Protein AF-A0AAU3UIY7-F1 (afdb_monomer)

Foldseek 3Di:
DDDDDDDDDPDDPPDPPPLPFLPLFFFQAFLLVLLVLVQCCCCPVQVQPAFADDDPVSVVRGNGGRGFKDKHFTAHPQGGQKIKIKGQPVDRDDDDDPPPQWDFDDDDPWTWTDGPQQWIWTADRRMIMIMHGNQVRGQHPVGGGDADPVNSVVSHVSRVVVNVNRSD

Radius of gyration: 20.62 Å; Cα contacts (8 Å, |Δi|>4): 292; chains: 1; bounding box: 60×77×33 Å

Mean predicted aligned error: 9.43 Å

pLDDT: mean 82.05, std 18.16, range [32.94, 97.88]

Secondary structure (DSSP, 8-state):
----PPP-----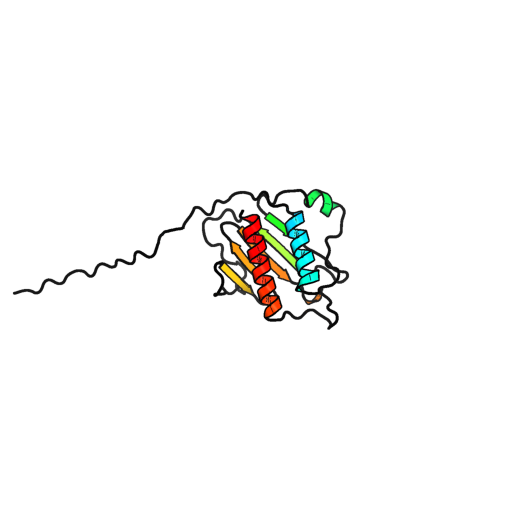------------PPP-SBHHHHHHHHHHHHHHTS--S--B--SHHHHHHHTSB-SSEEEE--EETTEE-EEEEEE----SS----SSTT-EEE-SSSSEEEEETTTEEEEEETTEEEEEEE-GGG-EETTEE----HHHHHHHHHHHHHHHHHHH-

Structure (mmCIF, N/CA/C/O backbone):
data_AF-A0AAU3UIY7-F1
#
_entry.id   AF-A0AAU3UIY7-F1
#
loop_
_atom_site.group_PDB
_atom_site.id
_atom_site.type_symbol
_atom_site.label_atom_id
_atom_site.label_alt_id
_atom_site.label_comp_id
_atom_site.label_asym_id
_atom_site.label_entity_id
_atom_site.label_seq_id
_atom_site.pdbx_PDB_ins_code
_atom_site.Cartn_x
_atom_site.Cartn_y
_atom_site.Cartn_z
_atom_site.occupancy
_atom_site.B_iso_or_equiv
_atom_site.auth_seq_id
_atom_site.auth_comp_id
_atom_site.auth_asym_id
_atom_site.auth_atom_id
_atom_site.pdbx_PDB_model_num
ATOM 1 N N . MET A 1 1 ? 41.829 -57.992 3.307 1.00 45.97 1 MET A N 1
ATOM 2 C CA . MET A 1 1 ? 40.779 -57.390 2.459 1.00 45.97 1 MET A CA 1
ATOM 3 C C . MET A 1 1 ? 40.395 -56.049 3.072 1.00 45.97 1 MET A C 1
ATOM 5 O O . MET A 1 1 ? 39.767 -56.067 4.122 1.00 45.97 1 MET A O 1
ATOM 9 N N . PRO A 1 2 ? 40.845 -54.906 2.529 1.00 44.78 2 PRO A N 1
ATOM 10 C CA . PRO A 1 2 ? 40.437 -53.599 3.031 1.00 44.78 2 PRO A CA 1
ATOM 11 C C . PRO A 1 2 ? 39.115 -53.164 2.379 1.00 44.78 2 PRO A C 1
ATOM 13 O O . PRO A 1 2 ? 38.983 -53.173 1.156 1.00 44.78 2 PRO A O 1
ATOM 16 N N . LEU A 1 3 ? 38.135 -52.813 3.215 1.00 40.97 3 LEU A N 1
ATOM 17 C CA . LEU A 1 3 ? 36.875 -52.185 2.819 1.00 40.97 3 LEU A CA 1
ATOM 18 C C . LEU A 1 3 ? 37.156 -50.755 2.333 1.00 40.97 3 LEU A C 1
ATOM 20 O O . LEU A 1 3 ? 37.599 -49.903 3.100 1.00 40.97 3 LEU A O 1
ATOM 24 N N . LEU A 1 4 ? 36.901 -50.519 1.046 1.00 44.78 4 LEU A N 1
ATOM 25 C CA . LEU A 1 4 ? 36.870 -49.201 0.414 1.00 44.78 4 LEU A CA 1
ATOM 26 C C . LEU A 1 4 ? 35.721 -48.374 1.010 1.00 44.78 4 LEU A C 1
ATOM 28 O O . LEU A 1 4 ? 34.552 -48.706 0.826 1.00 44.78 4 LEU A O 1
ATOM 32 N N . MET A 1 5 ? 36.056 -47.284 1.703 1.00 42.03 5 MET A N 1
ATOM 33 C CA . MET A 1 5 ? 35.103 -46.224 2.027 1.00 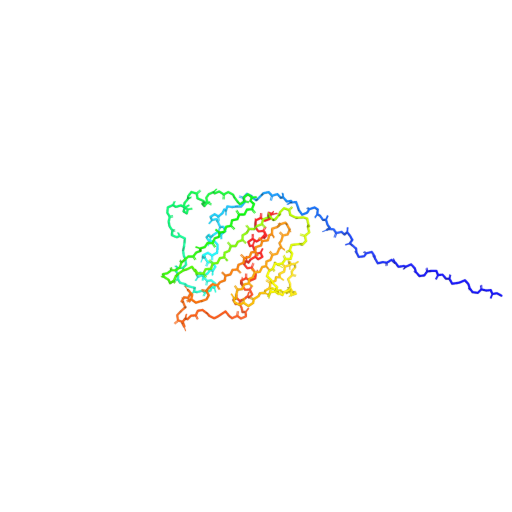42.03 5 MET A CA 1
ATOM 34 C C . MET A 1 5 ? 34.817 -45.421 0.754 1.00 42.03 5 MET A C 1
ATOM 36 O O . MET A 1 5 ? 35.718 -44.802 0.190 1.00 42.03 5 MET A O 1
ATOM 40 N N . MET A 1 6 ? 33.569 -45.446 0.288 1.00 43.62 6 MET A N 1
ATOM 41 C CA . MET A 1 6 ? 33.103 -44.567 -0.782 1.00 43.62 6 MET A CA 1
ATOM 42 C C . MET A 1 6 ? 32.796 -43.176 -0.205 1.00 43.62 6 MET A C 1
ATOM 44 O O . MET A 1 6 ? 32.131 -43.095 0.830 1.00 43.62 6 MET A O 1
ATOM 48 N N . PRO A 1 7 ? 33.230 -42.079 -0.849 1.00 46.28 7 PRO A N 1
ATOM 49 C CA . PRO A 1 7 ? 32.778 -40.747 -0.480 1.00 46.28 7 PRO A CA 1
ATOM 50 C C . PRO A 1 7 ? 31.289 -40.609 -0.813 1.00 46.28 7 PRO A C 1
ATOM 52 O O . PRO A 1 7 ? 30.874 -40.744 -1.965 1.00 46.28 7 PRO A O 1
ATOM 55 N N . VAL A 1 8 ? 30.484 -40.340 0.214 1.00 44.41 8 VAL A N 1
ATOM 56 C CA . VAL A 1 8 ? 29.089 -39.931 0.054 1.00 44.41 8 VAL A CA 1
ATOM 57 C C . VAL A 1 8 ? 29.101 -38.561 -0.614 1.00 44.41 8 VAL A C 1
ATOM 59 O O . VAL A 1 8 ? 29.543 -37.566 -0.044 1.00 44.41 8 VAL A O 1
ATOM 62 N N . SER A 1 9 ? 28.672 -38.548 -1.870 1.00 35.50 9 SER A N 1
ATOM 63 C CA . SER A 1 9 ? 28.466 -37.350 -2.669 1.00 35.50 9 SER A CA 1
ATOM 64 C C . SER A 1 9 ? 27.427 -36.456 -1.983 1.00 35.50 9 SER A C 1
ATOM 66 O O . SER A 1 9 ? 26.263 -36.835 -1.858 1.00 35.50 9 SER A O 1
ATOM 68 N N . CYS A 1 10 ? 27.840 -35.267 -1.539 1.00 43.03 10 CYS A N 1
ATOM 69 C CA . CYS A 1 10 ? 26.937 -34.173 -1.186 1.00 43.03 10 CYS A CA 1
ATOM 70 C C . CYS A 1 10 ? 26.305 -33.616 -2.469 1.00 43.03 10 CYS A C 1
ATOM 72 O O . CYS A 1 10 ? 26.690 -32.561 -2.963 1.00 43.03 10 CYS A O 1
ATOM 74 N N . GLY A 1 11 ? 25.360 -34.356 -3.041 1.00 32.94 11 GLY A N 1
ATOM 75 C CA . GLY A 1 11 ? 24.497 -33.880 -4.109 1.00 32.94 11 GLY A CA 1
ATOM 76 C C . GLY A 1 11 ? 23.185 -33.402 -3.513 1.00 32.94 11 GLY A C 1
ATOM 77 O O . GLY A 1 11 ? 22.278 -34.206 -3.333 1.00 32.94 11 GLY A O 1
ATOM 78 N N . ASN A 1 12 ? 23.069 -32.105 -3.227 1.00 38.12 12 ASN A N 1
ATOM 79 C CA . ASN A 1 12 ? 21.759 -31.481 -3.079 1.00 38.12 12 ASN A CA 1
ATOM 80 C C . ASN A 1 12 ? 21.539 -30.562 -4.290 1.00 38.12 12 ASN A C 1
ATOM 82 O O . ASN A 1 12 ? 22.000 -29.423 -4.276 1.00 38.12 12 ASN A O 1
ATOM 86 N N . PRO A 1 13 ? 20.874 -31.030 -5.364 1.00 43.41 13 PRO A N 1
ATOM 87 C CA . PRO A 1 13 ? 20.546 -30.218 -6.528 1.00 43.41 13 PRO A CA 1
ATOM 88 C C . PRO A 1 13 ? 19.262 -29.424 -6.252 1.00 43.41 13 PRO A C 1
ATOM 90 O O . PRO A 1 13 ? 18.332 -29.415 -7.062 1.00 43.41 13 PRO A O 1
ATOM 93 N N . PHE A 1 14 ? 19.178 -28.763 -5.093 1.00 43.50 14 PHE A N 1
ATOM 94 C CA . PHE A 1 14 ? 18.137 -27.769 -4.860 1.00 43.50 14 PHE A CA 1
ATOM 95 C C . PHE A 1 14 ? 18.517 -26.505 -5.618 1.00 43.50 14 PHE A C 1
ATOM 97 O O . PHE A 1 14 ? 19.054 -25.558 -5.066 1.00 43.50 14 PHE A O 1
ATOM 104 N N . ARG A 1 15 ? 18.239 -26.564 -6.923 1.00 41.72 15 ARG A N 1
ATOM 105 C CA . ARG A 1 15 ? 17.743 -25.455 -7.730 1.00 41.72 15 ARG A CA 1
ATOM 106 C C . ARG A 1 15 ? 18.375 -24.097 -7.400 1.00 41.72 15 ARG A C 1
ATOM 108 O O . ARG A 1 15 ? 17.704 -23.211 -6.885 1.00 41.72 15 ARG A O 1
ATOM 115 N N . ASP A 1 16 ? 19.563 -23.878 -7.954 1.00 35.44 16 ASP A N 1
ATOM 116 C CA . ASP A 1 16 ? 19.945 -22.594 -8.569 1.00 35.44 16 ASP A CA 1
ATOM 117 C C . ASP A 1 16 ? 19.095 -22.322 -9.833 1.00 35.44 16 ASP A C 1
ATOM 119 O O . ASP A 1 16 ? 19.581 -21.957 -10.901 1.00 35.44 16 ASP A O 1
ATOM 123 N N . SER A 1 17 ? 17.788 -22.567 -9.752 1.00 39.44 17 SER A N 1
ATOM 124 C CA . SER A 1 17 ? 16.844 -22.298 -10.824 1.00 39.44 17 SER A CA 1
ATOM 125 C C . SER A 1 17 ? 15.946 -21.182 -10.332 1.00 39.44 17 SER A C 1
ATOM 127 O O . SER A 1 17 ? 15.148 -21.395 -9.423 1.00 39.44 17 SER A O 1
ATOM 129 N N . LEU A 1 18 ? 16.104 -20.019 -10.969 1.00 38.81 18 LEU A N 1
ATOM 130 C CA . LEU A 1 18 ? 15.370 -18.767 -10.769 1.00 38.81 18 LEU A CA 1
ATOM 131 C C . LEU A 1 18 ? 16.017 -17.748 -9.813 1.00 38.81 18 LEU A C 1
ATOM 133 O O . LEU A 1 18 ? 15.327 -16.946 -9.195 1.00 38.81 18 LEU A O 1
ATOM 137 N N . ALA A 1 19 ? 17.346 -17.614 -9.851 1.00 39.25 19 ALA A N 1
ATOM 138 C CA . ALA A 1 19 ? 17.898 -16.261 -9.979 1.00 39.25 19 ALA A CA 1
ATOM 139 C C . ALA A 1 19 ? 17.687 -15.795 -11.431 1.00 39.25 19 ALA A C 1
ATOM 141 O O . ALA A 1 19 ? 18.633 -15.510 -12.161 1.00 39.25 19 ALA A O 1
ATOM 142 N N . THR A 1 20 ? 16.431 -15.805 -11.892 1.00 42.00 20 THR A N 1
ATOM 143 C CA . THR A 1 20 ? 16.027 -15.000 -13.037 1.00 42.00 20 THR A CA 1
ATOM 144 C C . THR A 1 20 ? 16.512 -13.613 -12.676 1.00 42.00 20 THR A C 1
ATOM 146 O O . THR A 1 20 ? 16.203 -13.154 -11.573 1.00 42.00 20 THR A O 1
ATOM 149 N N . ASP A 1 21 ? 17.340 -13.000 -13.524 1.00 45.75 21 ASP A N 1
ATOM 150 C CA . ASP A 1 21 ? 17.639 -11.577 -13.412 1.00 45.75 21 ASP A CA 1
ATOM 151 C C . ASP A 1 21 ? 16.295 -10.907 -13.114 1.00 45.75 21 ASP A C 1
ATOM 153 O O . ASP A 1 21 ? 15.374 -10.991 -13.930 1.00 45.75 21 ASP A O 1
ATOM 157 N N . LEU A 1 22 ? 16.119 -10.417 -11.879 1.00 56.06 22 LEU A N 1
ATOM 158 C CA . LEU A 1 22 ? 14.901 -9.730 -11.475 1.00 56.06 22 LEU A CA 1
ATOM 159 C C . LEU A 1 22 ? 14.968 -8.451 -12.276 1.00 56.06 22 LEU A C 1
ATOM 161 O O . LEU A 1 22 ? 15.659 -7.520 -11.878 1.00 56.06 22 LEU A O 1
ATOM 165 N N . ASP A 1 23 ? 14.406 -8.509 -13.477 1.00 63.44 23 ASP A N 1
ATOM 166 C CA . ASP A 1 23 ? 14.630 -7.548 -14.535 1.00 63.44 23 ASP A CA 1
ATOM 167 C C . ASP A 1 23 ? 14.229 -6.188 -13.973 1.00 63.44 23 ASP A C 1
ATOM 169 O O . ASP A 1 23 ? 13.047 -5.926 -13.736 1.00 63.44 23 ASP A O 1
ATOM 173 N N . THR A 1 24 ? 15.229 -5.370 -13.629 1.00 71.44 24 THR A N 1
ATOM 174 C CA . THR A 1 24 ? 15.047 -4.072 -12.975 1.00 71.44 24 THR A CA 1
ATOM 175 C C . THR A 1 24 ? 14.572 -3.100 -14.039 1.00 71.44 24 THR A C 1
ATOM 177 O O . THR A 1 24 ? 15.330 -2.260 -14.531 1.00 71.44 24 THR A O 1
ATOM 180 N N . LYS A 1 25 ? 13.337 -3.299 -14.483 1.00 81.81 25 LYS A N 1
ATOM 181 C CA . LYS A 1 25 ? 12.715 -2.561 -15.567 1.00 81.81 25 LYS A CA 1
ATOM 182 C C . LYS A 1 25 ? 11.756 -1.530 -14.996 1.00 81.81 25 LYS A C 1
ATOM 184 O O . LYS A 1 25 ? 11.082 -1.809 -14.000 1.00 81.81 25 LYS A O 1
ATOM 189 N N . PRO A 1 26 ? 11.671 -0.354 -15.634 1.00 83.81 26 PRO A N 1
ATOM 190 C CA . PRO A 1 26 ? 10.650 0.602 -15.276 1.00 83.81 26 PRO A CA 1
ATOM 191 C C . PRO A 1 26 ? 9.266 0.036 -15.579 1.00 83.81 26 PRO A C 1
ATOM 193 O O . PRO A 1 26 ? 9.082 -0.659 -16.581 1.00 83.81 26 PRO A O 1
ATOM 196 N N . SER A 1 27 ? 8.289 0.351 -14.733 1.00 88.06 27 SER A N 1
ATOM 197 C CA . SER A 1 27 ? 6.913 -0.068 -14.963 1.00 88.06 27 SER A CA 1
ATOM 198 C C . SER A 1 27 ? 6.201 0.949 -15.844 1.00 88.06 27 SER A C 1
ATOM 200 O O . SER A 1 27 ? 6.414 2.154 -15.731 1.00 88.06 27 SER A O 1
ATOM 202 N N . GLN A 1 28 ? 5.333 0.461 -16.728 1.00 88.06 28 GLN A N 1
ATOM 203 C CA . GLN A 1 28 ? 4.377 1.304 -17.453 1.00 88.06 28 GLN A CA 1
ATOM 204 C C . GLN A 1 28 ? 3.049 1.437 -16.696 1.00 88.06 28 GLN A C 1
ATOM 206 O O . GLN A 1 28 ? 2.130 2.106 -17.167 1.00 88.06 28 GLN A O 1
ATOM 211 N N . TYR A 1 29 ? 2.932 0.800 -15.526 1.00 90.50 29 TYR A N 1
ATOM 212 C CA . TYR A 1 29 ? 1.731 0.865 -14.713 1.00 90.50 29 TYR A CA 1
ATOM 213 C C . TYR A 1 29 ? 1.507 2.290 -14.204 1.00 90.50 29 TYR A C 1
ATOM 215 O O . TYR A 1 29 ? 2.440 2.959 -13.760 1.00 90.50 29 TYR A O 1
ATOM 223 N N . GLN A 1 30 ? 0.274 2.780 -14.308 1.00 91.00 30 GLN A N 1
ATOM 224 C CA . GLN A 1 30 ? -0.038 4.184 -14.042 1.00 91.00 30 GLN A CA 1
ATOM 225 C C . GLN A 1 30 ? -0.052 4.488 -12.543 1.00 91.00 30 GLN A C 1
ATOM 227 O O . GLN A 1 30 ? -0.731 3.812 -11.764 1.00 91.00 30 GLN A O 1
ATOM 232 N N . GLN A 1 31 ? 0.622 5.570 -12.153 1.00 89.88 31 GLN A N 1
ATOM 233 C CA . GLN A 1 31 ? 0.689 6.046 -10.768 1.00 89.88 31 GLN A CA 1
ATOM 234 C C . GLN A 1 31 ? -0.710 6.300 -10.198 1.00 89.88 31 GLN A C 1
ATOM 236 O O . GLN A 1 31 ? -1.043 5.831 -9.111 1.00 89.88 31 GLN A O 1
ATOM 241 N N . GLY A 1 32 ? -1.570 6.971 -10.967 1.00 88.25 32 GLY A N 1
ATOM 242 C CA . GLY A 1 32 ? -2.938 7.274 -10.558 1.00 88.25 32 GLY A CA 1
ATOM 243 C C . GLY A 1 32 ? -3.843 6.056 -10.438 1.00 88.25 32 GLY A C 1
ATOM 244 O O . GLY A 1 32 ? -4.859 6.116 -9.748 1.00 88.25 32 GLY A O 1
ATOM 245 N N . LYS A 1 33 ? -3.505 4.948 -11.107 1.00 89.94 33 LYS A N 1
ATOM 246 C CA . LYS A 1 33 ? -4.242 3.691 -10.960 1.00 89.94 33 LYS A CA 1
ATOM 247 C C . LYS A 1 33 ? -3.923 3.045 -9.612 1.00 89.94 33 LYS A C 1
ATOM 249 O O . LYS A 1 33 ? -4.861 2.774 -8.872 1.00 89.94 33 LYS A O 1
ATOM 254 N N . VAL A 1 34 ? -2.640 2.930 -9.250 1.00 91.94 34 VAL A N 1
ATOM 255 C CA . VAL A 1 34 ? -2.212 2.421 -7.928 1.00 91.94 34 VAL A CA 1
ATOM 256 C C . VAL A 1 34 ? -2.775 3.264 -6.796 1.00 91.94 34 VAL A C 1
ATOM 258 O O . VAL A 1 34 ? -3.315 2.727 -5.833 1.00 91.94 34 VAL A O 1
ATOM 261 N N . CYS A 1 35 ? -2.670 4.589 -6.907 1.00 92.00 35 CYS A N 1
ATOM 262 C CA . CYS A 1 35 ? -3.191 5.468 -5.873 1.00 92.00 35 CYS A CA 1
ATOM 263 C C . CYS A 1 35 ? -4.711 5.285 -5.729 1.00 92.00 35 CYS A C 1
ATOM 265 O O . CYS A 1 35 ? -5.179 5.003 -4.632 1.00 92.00 35 CYS A O 1
ATOM 267 N N . ARG A 1 36 ? -5.491 5.308 -6.819 1.00 90.94 36 ARG A N 1
ATOM 268 C CA . ARG A 1 36 ? -6.942 5.043 -6.730 1.00 90.94 36 ARG A CA 1
ATOM 269 C C . ARG A 1 36 ? -7.265 3.685 -6.123 1.00 90.94 36 ARG A C 1
ATOM 271 O O . ARG A 1 36 ? -8.057 3.645 -5.195 1.00 90.94 36 ARG A O 1
ATOM 278 N N . GLN A 1 37 ? -6.589 2.620 -6.556 1.00 93.56 37 GLN A N 1
ATOM 279 C CA . GLN A 1 37 ? -6.751 1.289 -5.966 1.00 93.56 37 GLN A CA 1
ATOM 280 C C . GLN A 1 37 ? -6.510 1.304 -4.452 1.00 93.56 37 GLN A C 1
ATOM 282 O O . GLN A 1 37 ? -7.232 0.639 -3.718 1.00 93.56 37 GLN A O 1
ATOM 287 N N . PHE A 1 38 ? -5.539 2.084 -3.966 1.00 94.94 38 PHE A N 1
ATOM 288 C CA . PHE A 1 38 ? -5.291 2.205 -2.533 1.00 94.94 38 PHE A CA 1
ATOM 289 C C . PHE A 1 38 ? -6.404 2.951 -1.793 1.00 94.94 38 PHE A C 1
ATOM 291 O O . PHE A 1 38 ? -6.864 2.471 -0.761 1.00 94.94 38 PHE A O 1
ATOM 298 N N . ALA A 1 39 ? -6.878 4.089 -2.305 1.00 92.44 39 ALA A N 1
ATOM 299 C CA . ALA A 1 39 ? -8.028 4.765 -1.698 1.00 92.44 39 ALA A CA 1
ATOM 300 C C . ALA A 1 39 ? -9.292 3.891 -1.735 1.00 92.44 39 ALA A C 1
ATOM 302 O O . ALA A 1 39 ? -10.009 3.816 -0.739 1.00 92.44 39 ALA A O 1
ATOM 303 N N . ASP A 1 40 ? -9.538 3.194 -2.844 1.00 93.00 40 ASP A N 1
ATOM 304 C CA . ASP A 1 40 ? -10.675 2.287 -3.004 1.00 93.00 40 ASP A CA 1
ATOM 305 C C . ASP A 1 40 ? -10.602 1.121 -2.016 1.00 93.00 40 ASP A C 1
ATOM 307 O O . ASP A 1 40 ? -11.609 0.814 -1.380 1.00 93.00 40 ASP A O 1
ATOM 311 N N . PHE A 1 41 ? -9.415 0.538 -1.819 1.00 94.75 41 PHE A N 1
ATOM 312 C CA . PHE A 1 41 ? -9.163 -0.489 -0.807 1.00 94.75 41 PHE A CA 1
ATOM 313 C C . PHE A 1 41 ? -9.476 0.019 0.608 1.00 94.75 41 PHE A C 1
ATOM 315 O O . PHE A 1 41 ? -10.212 -0.620 1.361 1.00 94.75 41 PHE A O 1
ATOM 322 N N . LEU A 1 42 ? -8.989 1.213 0.971 1.00 92.56 42 LEU A N 1
ATOM 323 C CA . LEU A 1 42 ? -9.300 1.813 2.272 1.00 92.56 42 LEU A CA 1
ATOM 324 C C . LEU A 1 42 ? -10.816 2.007 2.442 1.00 92.56 42 LEU A C 1
ATOM 326 O O . LEU A 1 42 ? -11.381 1.660 3.478 1.00 92.56 42 LEU A O 1
ATOM 330 N N . ASN A 1 43 ? -11.493 2.545 1.430 1.00 90.69 43 ASN A N 1
ATOM 331 C CA . ASN A 1 43 ? -12.920 2.848 1.510 1.00 90.69 43 ASN A CA 1
ATOM 332 C C . ASN A 1 43 ? -13.805 1.597 1.512 1.00 90.69 43 ASN A C 1
ATOM 334 O O . ASN A 1 43 ? -14.793 1.564 2.243 1.00 90.69 43 ASN A O 1
ATOM 338 N N . THR A 1 44 ? -13.460 0.596 0.705 1.00 89.69 44 THR A N 1
ATOM 339 C CA . THR A 1 44 ? -14.311 -0.567 0.430 1.00 89.69 44 THR A CA 1
ATOM 340 C C . THR A 1 44 ? -13.991 -1.713 1.376 1.00 89.69 44 THR A C 1
ATOM 342 O O . THR A 1 44 ? -14.867 -2.162 2.112 1.00 89.69 44 THR A O 1
ATOM 345 N N . ASP A 1 45 ? -12.732 -2.146 1.417 1.00 89.81 45 ASP A N 1
ATOM 346 C CA . ASP A 1 45 ? -12.320 -3.326 2.180 1.00 89.81 45 ASP A CA 1
ATOM 347 C C . ASP A 1 45 ? -12.120 -3.003 3.667 1.00 89.81 45 ASP A C 1
ATOM 349 O O . ASP A 1 45 ? -12.433 -3.810 4.544 1.00 89.81 45 ASP A O 1
ATOM 353 N N . LEU A 1 46 ? -11.669 -1.783 3.983 1.00 86.69 46 LEU A N 1
ATOM 354 C CA . LEU A 1 46 ? -11.481 -1.348 5.373 1.00 86.69 46 LEU A CA 1
ATOM 355 C C . LEU A 1 46 ? -12.615 -0.476 5.916 1.00 86.69 46 LEU A C 1
ATOM 357 O O . LEU A 1 46 ? -12.575 -0.091 7.086 1.00 86.69 46 LEU A O 1
ATOM 361 N 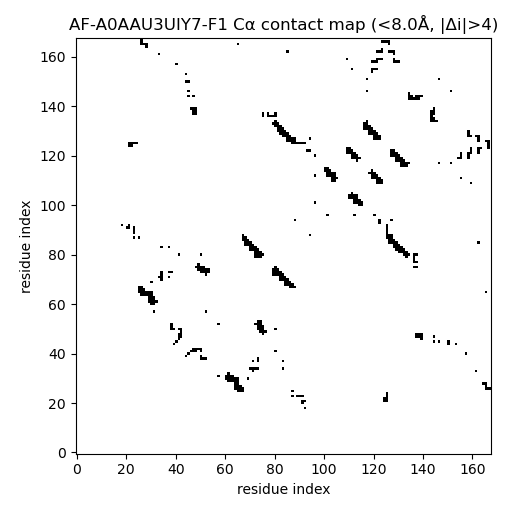N . SER A 1 47 ? -13.637 -0.180 5.104 1.00 83.81 47 SER A N 1
ATOM 362 C CA . SER A 1 47 ? -14.770 0.675 5.492 1.00 83.81 47 SER A CA 1
ATOM 363 C C . SER A 1 47 ? -14.335 2.041 6.050 1.00 83.81 47 SER A C 1
ATOM 365 O O . SER A 1 47 ? -14.958 2.569 6.973 1.00 83.81 47 SER A O 1
ATOM 367 N N . ALA A 1 48 ? -13.248 2.609 5.510 1.00 74.50 48 ALA A N 1
ATOM 368 C CA . ALA A 1 48 ? -12.608 3.809 6.044 1.00 74.50 48 ALA A CA 1
ATOM 369 C C . ALA A 1 48 ? -13.393 5.112 5.837 1.00 74.50 48 ALA A C 1
ATOM 371 O O . ALA A 1 48 ? -13.071 6.108 6.478 1.00 74.50 48 ALA A O 1
ATOM 372 N N . GLY A 1 49 ? -14.383 5.107 4.937 1.00 72.44 49 GLY A N 1
ATOM 373 C CA . GLY A 1 49 ? -15.272 6.233 4.661 1.00 72.44 49 GLY A CA 1
ATOM 374 C C . GLY A 1 49 ? -14.558 7.542 4.298 1.00 72.44 49 GLY A C 1
ATOM 375 O O . GLY A 1 49 ? -14.282 8.370 5.160 1.00 72.44 49 GLY A O 1
ATOM 376 N N . GLY A 1 50 ? -14.355 7.797 3.004 1.00 80.69 50 GLY A N 1
ATOM 377 C CA . GLY A 1 50 ? -13.950 9.119 2.507 1.00 80.69 50 GLY A CA 1
ATOM 378 C C . GLY A 1 50 ? -12.440 9.355 2.430 1.00 80.69 50 GLY A C 1
ATOM 379 O O . GLY A 1 50 ? -12.008 10.508 2.482 1.00 80.69 50 GLY A O 1
ATOM 380 N N . ALA A 1 51 ? -11.645 8.291 2.297 1.00 85.19 51 ALA A N 1
ATOM 381 C CA . ALA A 1 51 ? -10.247 8.397 1.898 1.00 85.19 51 ALA A CA 1
ATOM 382 C C . ALA A 1 51 ? -10.161 8.810 0.419 1.00 85.19 51 ALA A C 1
ATOM 384 O O . ALA A 1 51 ? -10.702 8.122 -0.444 1.00 85.19 51 ALA A O 1
ATOM 385 N N . ASP A 1 52 ? -9.494 9.925 0.121 1.00 86.75 52 ASP A N 1
ATOM 386 C CA . ASP A 1 52 ? -9.363 10.451 -1.244 1.00 86.75 52 ASP A CA 1
ATOM 387 C C . ASP A 1 52 ? -8.044 11.223 -1.448 1.00 86.75 52 ASP A C 1
ATOM 389 O O . ASP A 1 52 ? -7.369 11.630 -0.492 1.00 86.75 52 ASP A O 1
ATOM 393 N N . TYR A 1 53 ? -7.680 11.447 -2.710 1.00 79.62 53 TYR A N 1
ATOM 394 C CA . TYR A 1 53 ? -6.546 12.261 -3.141 1.00 79.62 53 TYR A CA 1
ATOM 395 C C . TYR A 1 53 ? -7.022 13.674 -3.482 1.00 79.62 53 TYR A C 1
ATOM 397 O O . TYR A 1 53 ? -7.554 13.931 -4.560 1.00 79.62 53 TYR A O 1
ATOM 405 N N . ARG A 1 54 ? -6.820 14.624 -2.565 1.00 65.25 54 ARG A N 1
ATOM 406 C CA . ARG A 1 54 ? -7.219 16.025 -2.770 1.00 65.25 54 ARG A CA 1
ATOM 407 C C . ARG A 1 54 ? -6.101 16.826 -3.451 1.00 65.25 54 ARG A C 1
ATOM 409 O O . ARG A 1 54 ? -4.964 16.786 -2.996 1.00 65.25 54 ARG A O 1
ATOM 416 N N . GLY A 1 55 ? -6.435 17.617 -4.478 1.00 52.47 55 GLY A N 1
ATOM 417 C CA . GLY A 1 55 ? -5.5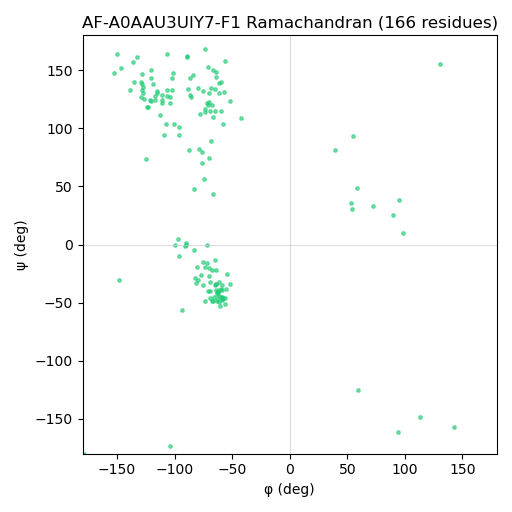53 18.650 -5.055 1.00 52.47 55 GLY A CA 1
ATOM 418 C C . GLY A 1 55 ? -5.407 18.615 -6.583 1.00 52.47 55 GLY A C 1
ATOM 419 O O . GLY A 1 55 ? -5.576 17.581 -7.219 1.00 52.47 55 GLY A O 1
ATOM 420 N N . THR A 1 56 ? -5.068 19.758 -7.191 1.00 44.75 56 THR A N 1
ATOM 421 C CA . THR A 1 56 ? -4.869 19.917 -8.650 1.00 44.75 56 THR A CA 1
ATOM 422 C C . THR A 1 56 ? -3.612 19.220 -9.181 1.00 44.75 56 THR A C 1
ATOM 424 O O . THR A 1 56 ? -3.539 18.909 -10.366 1.00 44.75 56 THR A O 1
ATOM 427 N N . GLU A 1 57 ? -2.642 18.923 -8.312 1.00 50.03 57 GLU A N 1
ATOM 428 C CA . GLU A 1 57 ? -1.448 18.129 -8.646 1.00 50.03 57 GLU A CA 1
ATOM 429 C C . GLU A 1 57 ? -1.757 16.634 -8.808 1.00 50.03 57 GLU A C 1
ATOM 431 O O . GLU A 1 57 ? -1.011 15.927 -9.483 1.00 50.03 57 GLU A O 1
ATOM 436 N N . ALA A 1 58 ? -2.886 16.151 -8.271 1.00 54.41 58 ALA A N 1
ATOM 437 C CA . ALA A 1 58 ? -3.303 14.765 -8.451 1.00 54.41 58 ALA A CA 1
ATOM 438 C C . ALA A 1 58 ? -3.559 14.453 -9.938 1.00 54.41 58 ALA A C 1
ATOM 440 O O . ALA A 1 58 ? -3.123 13.428 -10.441 1.00 54.41 58 ALA A O 1
ATOM 441 N N . GLN A 1 59 ? -4.174 15.356 -10.705 1.00 52.97 59 GLN A N 1
ATOM 442 C CA . GLN A 1 59 ? -4.572 15.030 -12.081 1.00 52.97 59 GLN A CA 1
ATOM 443 C C . GLN A 1 59 ? -3.388 14.847 -13.046 1.00 52.97 59 GLN A C 1
ATOM 445 O O . GLN A 1 59 ? -3.401 13.918 -13.845 1.00 52.97 59 GLN A O 1
ATOM 450 N N . THR A 1 60 ? -2.335 15.664 -12.959 1.00 57.41 60 THR A N 1
ATOM 451 C CA . THR A 1 60 ? -1.166 15.550 -13.859 1.00 57.41 60 THR A CA 1
ATOM 452 C C . THR A 1 60 ? -0.180 14.457 -13.446 1.00 57.41 60 THR A C 1
ATOM 454 O O . THR A 1 60 ? 0.634 14.016 -14.262 1.00 57.41 60 THR A O 1
ATOM 457 N N . PHE A 1 61 ? -0.234 14.016 -12.188 1.00 65.12 61 PHE A N 1
ATOM 458 C CA . PHE A 1 61 ? 0.573 12.911 -11.670 1.00 65.12 61 PHE A CA 1
ATOM 459 C C . PHE A 1 61 ? -0.056 11.548 -12.001 1.00 65.12 61 PHE A C 1
ATOM 461 O O . PHE A 1 61 ? 0.652 10.565 -12.199 1.00 65.12 61 PHE A O 1
ATOM 468 N N . PHE A 1 62 ? -1.385 11.488 -12.130 1.00 73.88 62 PHE A N 1
ATOM 469 C CA . PHE A 1 62 ? -2.114 10.227 -12.263 1.00 73.88 62 PHE A CA 1
ATOM 470 C C . PHE A 1 62 ? -1.887 9.500 -13.593 1.00 73.88 62 PHE A C 1
ATOM 472 O O . PHE A 1 62 ? -1.862 8.267 -13.603 1.00 73.88 62 PHE A O 1
ATOM 479 N N . ASP A 1 63 ? -1.666 10.237 -14.681 1.00 79.62 63 ASP A N 1
ATOM 480 C CA . ASP A 1 63 ? -1.482 9.657 -16.017 1.00 7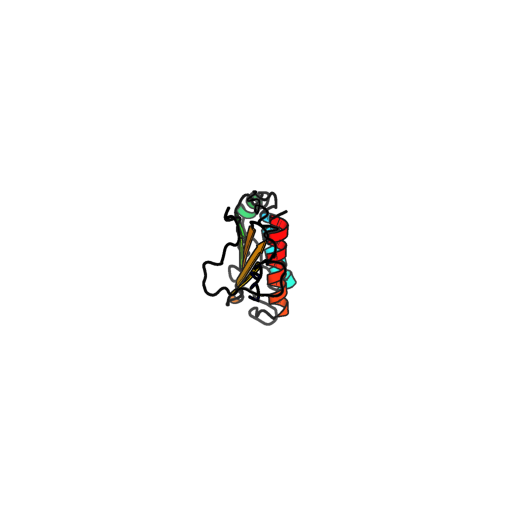9.62 63 ASP A CA 1
ATOM 481 C C . ASP A 1 63 ? -0.043 9.185 -16.285 1.00 79.62 63 ASP A C 1
ATOM 483 O O . ASP A 1 63 ? 0.239 8.592 -17.329 1.00 79.62 63 ASP A O 1
ATOM 487 N N . LYS A 1 64 ? 0.891 9.430 -15.356 1.00 86.31 64 LYS A N 1
ATOM 488 C CA . LYS A 1 64 ? 2.300 9.060 -15.529 1.00 86.31 64 LYS A CA 1
ATOM 489 C C . LYS A 1 64 ? 2.566 7.605 -15.129 1.00 86.31 64 LYS A C 1
ATOM 491 O O . LYS A 1 64 ? 1.967 7.110 -14.171 1.00 86.31 64 LYS A O 1
ATOM 496 N N . PRO A 1 65 ? 3.493 6.917 -15.816 1.00 90.44 65 PRO A N 1
ATOM 497 C CA . PRO A 1 65 ? 3.925 5.581 -15.426 1.00 90.44 65 PRO A CA 1
ATOM 498 C C . PRO A 1 65 ? 4.774 5.604 -14.145 1.00 90.44 65 PRO A C 1
ATOM 500 O O . PRO A 1 65 ? 5.454 6.587 -13.833 1.00 90.44 65 PRO A O 1
ATOM 503 N N . ILE A 1 66 ? 4.766 4.502 -13.396 1.00 88.38 66 ILE A N 1
ATOM 504 C CA . ILE A 1 66 ? 5.673 4.272 -12.266 1.00 88.38 66 ILE A CA 1
ATOM 505 C C . ILE A 1 66 ? 7.027 3.847 -12.834 1.00 88.38 66 ILE A C 1
ATOM 507 O O . ILE A 1 66 ? 7.354 2.664 -12.895 1.00 88.38 66 ILE A O 1
ATOM 511 N N . GLU A 1 67 ? 7.839 4.817 -13.257 1.00 86.69 67 GLU A N 1
ATOM 512 C CA . GLU A 1 67 ? 9.158 4.497 -13.807 1.00 86.69 67 GLU A CA 1
ATOM 513 C C . GLU A 1 67 ? 10.020 3.748 -12.786 1.00 86.69 67 GLU A C 1
ATOM 515 O O . GLU A 1 67 ? 10.632 2.747 -13.121 1.00 86.69 67 GLU A O 1
ATOM 520 N N . TRP A 1 68 ? 10.054 4.188 -11.526 1.00 89.06 68 TRP A N 1
ATOM 521 C CA . TRP A 1 68 ? 10.893 3.554 -10.495 1.00 89.06 68 TRP A CA 1
ATOM 522 C C . TRP A 1 68 ? 10.302 3.625 -9.100 1.00 89.06 68 TRP A C 1
ATOM 524 O O . TRP A 1 68 ? 10.577 2.767 -8.270 1.00 89.06 68 TRP A O 1
ATOM 534 N N . THR A 1 69 ? 9.540 4.673 -8.812 1.00 91.88 69 THR A N 1
ATOM 535 C CA . THR A 1 69 ? 8.960 4.872 -7.494 1.00 91.88 69 THR A CA 1
ATOM 536 C C . THR A 1 69 ? 7.677 5.673 -7.598 1.00 91.88 69 THR A C 1
ATOM 538 O O . THR A 1 69 ? 7.549 6.536 -8.468 1.00 91.88 69 THR A O 1
ATOM 541 N N . THR A 1 70 ? 6.733 5.388 -6.713 1.00 92.12 70 THR A N 1
ATOM 542 C CA . THR A 1 70 ? 5.599 6.265 -6.439 1.00 92.12 70 THR A CA 1
ATOM 543 C C . THR A 1 70 ? 5.200 6.151 -4.975 1.00 92.12 70 THR A C 1
ATOM 545 O O . THR A 1 70 ? 5.391 5.107 -4.346 1.00 92.12 70 THR A O 1
ATOM 548 N N . 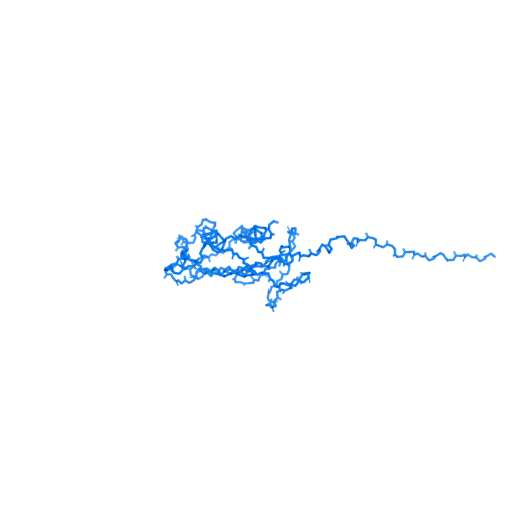THR A 1 71 ? 4.625 7.227 -4.449 1.00 92.94 71 THR A N 1
ATOM 549 C CA . THR A 1 71 ? 4.063 7.269 -3.103 1.00 92.94 71 THR A CA 1
ATOM 550 C C . THR A 1 71 ? 2.647 7.814 -3.183 1.00 92.94 71 THR A C 1
ATOM 552 O O . THR A 1 71 ? 2.421 8.904 -3.704 1.00 92.94 71 THR A O 1
ATOM 555 N N . CYS A 1 72 ? 1.700 7.073 -2.625 1.00 92.12 72 CYS A N 1
ATOM 556 C CA . CYS A 1 72 ? 0.301 7.444 -2.542 1.00 92.12 72 CYS A CA 1
ATOM 557 C C . CYS A 1 72 ? -0.067 7.734 -1.081 1.00 92.12 72 CYS A C 1
ATOM 559 O O . CYS A 1 72 ? 0.115 6.887 -0.206 1.00 92.12 72 CYS A O 1
ATOM 561 N N . LEU A 1 73 ? -0.606 8.928 -0.829 1.00 92.81 73 LEU A N 1
ATOM 562 C CA . LEU A 1 73 ? -1.001 9.416 0.496 1.00 92.81 73 LEU A CA 1
ATOM 563 C C . LEU A 1 73 ? -2.479 9.844 0.488 1.00 92.81 73 LEU A C 1
ATOM 565 O O . LEU A 1 73 ? -2.761 11.043 0.444 1.00 92.81 73 LEU A O 1
ATOM 569 N N . PRO A 1 74 ? -3.438 8.901 0.461 1.00 90.88 74 PRO A N 1
ATOM 570 C CA . PRO A 1 74 ? -4.846 9.255 0.559 1.00 90.88 74 PRO A CA 1
ATOM 571 C C . PRO A 1 74 ? -5.135 9.881 1.927 1.00 90.88 74 PRO A C 1
ATOM 573 O O . PRO A 1 74 ? -4.520 9.540 2.943 1.00 90.88 74 PRO A O 1
ATOM 576 N N . SER A 1 75 ? -6.092 10.800 1.953 1.00 90.38 75 SER A N 1
ATOM 577 C CA . SER A 1 75 ? -6.463 11.565 3.144 1.00 90.38 75 SER A CA 1
ATOM 578 C C . SER A 1 75 ? -7.961 11.502 3.401 1.00 90.38 75 SER A C 1
ATOM 580 O O . SER A 1 75 ? -8.754 11.455 2.464 1.00 90.38 75 SER A O 1
ATOM 582 N N . THR A 1 76 ? -8.339 11.516 4.672 1.00 87.75 76 THR A N 1
ATOM 583 C CA . THR A 1 76 ? -9.708 11.719 5.156 1.00 87.75 76 THR A CA 1
ATOM 584 C C . THR A 1 76 ? -9.834 13.149 5.693 1.00 87.75 76 THR A C 1
ATOM 586 O O . THR A 1 76 ? -8.915 13.966 5.586 1.00 87.75 76 THR A O 1
ATOM 589 N N . THR A 1 77 ? -10.972 13.489 6.299 1.00 86.62 77 THR A N 1
ATOM 590 C CA . THR A 1 77 ? -11.113 14.743 7.059 1.00 86.62 77 THR A CA 1
ATOM 591 C C . THR A 1 77 ? -10.207 14.807 8.286 1.00 86.62 77 THR A C 1
ATOM 593 O O . THR A 1 77 ? -9.901 15.905 8.743 1.00 86.62 77 THR A O 1
ATOM 596 N N . ASP A 1 78 ? -9.768 13.653 8.791 1.00 87.69 78 ASP A N 1
ATOM 597 C CA . ASP A 1 78 ? -9.020 13.535 10.044 1.00 87.69 78 ASP A CA 1
ATOM 598 C C . ASP A 1 78 ? -7.498 13.496 9.826 1.00 87.69 78 ASP A C 1
ATOM 600 O O . ASP A 1 78 ? -6.733 13.619 10.780 1.00 87.69 78 ASP A O 1
ATOM 604 N N . GLY A 1 79 ? -7.040 13.360 8.578 1.00 89.31 79 GLY A N 1
ATOM 605 C CA . GLY A 1 79 ? -5.623 13.388 8.224 1.00 89.31 79 GLY A CA 1
ATOM 606 C C . GLY A 1 79 ? -5.266 12.402 7.119 1.00 89.31 79 GLY A C 1
ATOM 607 O O . GLY A 1 79 ? -6.109 11.989 6.327 1.00 89.31 79 GLY A O 1
ATOM 608 N N . ILE A 1 80 ? -3.992 12.019 7.049 1.00 91.12 80 ILE A N 1
ATOM 609 C CA . ILE A 1 80 ? -3.522 10.991 6.111 1.00 91.12 80 ILE A CA 1
ATOM 610 C C . ILE A 1 80 ? -4.048 9.632 6.582 1.00 91.12 80 ILE A C 1
ATOM 612 O O . ILE A 1 80 ? -3.737 9.197 7.691 1.00 91.12 80 ILE A O 1
ATOM 616 N N . ALA A 1 81 ? -4.828 8.961 5.739 1.00 92.12 81 ALA A N 1
ATOM 617 C CA . ALA A 1 81 ? -5.429 7.664 6.049 1.00 92.12 81 ALA A CA 1
ATOM 618 C C . ALA A 1 81 ? -4.412 6.518 5.945 1.00 92.12 81 ALA A C 1
ATOM 620 O O . ALA A 1 81 ? -4.527 5.498 6.622 1.00 92.12 81 ALA A O 1
ATOM 621 N N . GLY A 1 82 ? -3.381 6.696 5.123 1.00 93.62 82 GLY A N 1
ATOM 622 C CA . GLY A 1 82 ? -2.288 5.749 5.008 1.00 93.62 82 GLY A CA 1
ATOM 623 C C . GLY A 1 82 ? -1.221 6.196 4.022 1.00 93.62 82 GLY A C 1
ATOM 624 O O . GLY A 1 82 ? -1.310 7.247 3.390 1.00 93.62 82 GLY A O 1
ATOM 625 N N . THR A 1 83 ? -0.203 5.364 3.882 1.00 95.12 83 THR A N 1
ATOM 626 C CA . THR A 1 83 ? 0.857 5.515 2.892 1.00 95.12 83 THR A CA 1
ATOM 627 C C . THR A 1 83 ? 0.994 4.216 2.130 1.00 95.12 83 THR A C 1
ATOM 629 O O . THR A 1 83 ? 1.073 3.160 2.745 1.00 95.12 83 THR A O 1
ATOM 632 N N . LEU A 1 84 ? 1.063 4.304 0.808 1.00 96.44 84 LEU A N 1
ATOM 633 C CA . LEU A 1 84 ? 1.486 3.213 -0.056 1.00 96.44 84 LEU A CA 1
ATOM 634 C C . LEU A 1 84 ? 2.701 3.689 -0.840 1.00 96.44 84 LEU A C 1
ATOM 636 O O . LEU A 1 84 ? 2.634 4.704 -1.526 1.00 96.44 84 LEU A O 1
ATOM 640 N N . GLN A 1 85 ? 3.803 2.967 -0.733 1.00 95.81 85 GLN A N 1
ATOM 641 C CA . GLN A 1 85 ? 5.027 3.222 -1.462 1.00 95.81 85 GLN A CA 1
ATOM 642 C C . GLN A 1 85 ? 5.321 2.029 -2.362 1.00 95.81 85 GLN A C 1
ATOM 644 O O . GLN A 1 85 ? 5.358 0.891 -1.906 1.00 95.81 85 GLN A O 1
ATOM 649 N N . VAL A 1 86 ? 5.546 2.293 -3.641 1.00 95.56 86 VAL A N 1
ATOM 650 C CA . VAL A 1 86 ? 5.924 1.289 -4.637 1.00 95.56 86 VAL A CA 1
ATOM 651 C C . VAL A 1 86 ? 7.300 1.667 -5.146 1.00 95.56 86 VAL A C 1
ATOM 653 O O . VAL A 1 86 ? 7.485 2.794 -5.594 1.00 95.56 86 VAL A O 1
ATOM 656 N N . ILE A 1 87 ? 8.270 0.760 -5.061 1.00 94.75 87 ILE A N 1
ATOM 657 C CA . ILE A 1 87 ? 9.681 1.052 -5.322 1.00 94.75 87 ILE A CA 1
ATOM 658 C C . ILE A 1 87 ? 10.304 -0.088 -6.114 1.00 94.75 87 ILE A C 1
ATOM 660 O O . ILE A 1 87 ? 10.211 -1.247 -5.723 1.00 94.75 87 ILE A O 1
ATOM 664 N N . ASN A 1 88 ? 11.038 0.245 -7.165 1.00 93.56 88 ASN A N 1
ATOM 665 C CA . ASN A 1 88 ? 12.054 -0.626 -7.728 1.00 93.56 88 ASN A CA 1
ATOM 666 C C . ASN A 1 88 ? 13.422 -0.144 -7.219 1.00 93.56 88 ASN A C 1
ATOM 668 O O . ASN A 1 88 ? 13.930 0.876 -7.693 1.00 93.56 88 ASN A O 1
ATOM 672 N N . PRO A 1 89 ? 14.038 -0.838 -6.244 1.00 89.69 89 PRO A N 1
ATOM 673 C CA . PRO A 1 89 ? 15.309 -0.430 -5.657 1.00 89.69 89 PRO A CA 1
ATOM 674 C C . PRO A 1 89 ? 16.493 -0.635 -6.610 1.00 89.69 89 PRO A C 1
ATOM 676 O O . PRO A 1 89 ? 17.626 -0.340 -6.235 1.00 89.69 89 PRO A O 1
ATOM 679 N N . ARG A 1 90 ? 16.257 -1.160 -7.824 1.00 87.38 90 ARG A N 1
ATOM 680 C CA . ARG A 1 90 ? 17.289 -1.517 -8.807 1.00 87.38 90 ARG A CA 1
ATOM 681 C C . ARG A 1 90 ? 18.355 -2.452 -8.231 1.00 87.38 90 ARG A C 1
ATOM 683 O O . ARG A 1 90 ? 19.517 -2.416 -8.627 1.00 87.38 90 ARG A O 1
ATOM 690 N N . SER A 1 91 ? 17.947 -3.278 -7.273 1.00 79.81 91 SER A N 1
ATOM 691 C CA . SER A 1 91 ? 18.792 -4.280 -6.640 1.00 79.81 91 SER A CA 1
ATOM 692 C C . SER A 1 91 ? 18.495 -5.650 -7.229 1.00 79.81 91 SER A C 1
ATOM 694 O O . SER A 1 91 ? 17.351 -5.958 -7.566 1.00 79.81 91 SER A O 1
ATOM 696 N N . LYS A 1 92 ? 19.525 -6.492 -7.305 1.00 78.38 92 LYS A N 1
ATOM 697 C CA . LYS A 1 92 ? 19.355 -7.909 -7.614 1.00 78.38 92 LYS A CA 1
ATOM 698 C C . LYS A 1 92 ? 19.072 -8.666 -6.318 1.00 78.38 92 LYS A C 1
ATOM 700 O O . LYS A 1 92 ? 19.829 -8.569 -5.358 1.00 78.38 92 LYS A O 1
ATOM 705 N N . GLY A 1 93 ? 18.007 -9.457 -6.319 1.00 83.06 93 GLY A N 1
ATOM 706 C CA . GLY A 1 93 ? 17.643 -10.351 -5.220 1.00 83.06 93 GLY A CA 1
ATOM 707 C C . GLY A 1 93 ? 16.662 -9.749 -4.215 1.00 83.06 93 GLY A C 1
ATOM 708 O O . GLY A 1 93 ? 15.930 -8.805 -4.511 1.00 83.06 93 GLY A O 1
ATOM 709 N N . THR A 1 94 ? 16.602 -10.354 -3.028 1.00 87.62 94 THR A N 1
ATOM 710 C CA . THR A 1 94 ? 15.744 -9.878 -1.937 1.00 87.62 94 THR A CA 1
ATOM 711 C C . THR A 1 94 ? 16.243 -8.546 -1.401 1.00 87.62 94 THR A C 1
ATOM 713 O O . THR A 1 94 ? 17.427 -8.401 -1.107 1.00 87.62 94 THR A O 1
ATOM 716 N N . VAL A 1 95 ? 15.329 -7.606 -1.198 1.00 90.50 95 VAL A N 1
ATOM 717 C CA . VAL A 1 95 ? 15.582 -6.385 -0.445 1.00 90.50 95 VAL A CA 1
ATOM 718 C C . VAL A 1 95 ? 14.851 -6.503 0.879 1.00 90.50 95 VAL A C 1
ATOM 720 O O . VAL A 1 95 ? 13.631 -6.350 0.941 1.00 90.50 95 VAL A O 1
ATOM 723 N N . GLU A 1 96 ? 15.607 -6.782 1.937 1.00 91.12 96 GLU A N 1
ATOM 724 C CA . GLU A 1 96 ? 15.066 -6.870 3.292 1.00 91.12 96 GLU A CA 1
ATOM 725 C C . GLU A 1 96 ? 14.563 -5.496 3.785 1.00 91.12 96 GLU A C 1
ATOM 727 O O . GLU A 1 96 ? 15.092 -4.453 3.371 1.00 91.12 96 GLU A O 1
ATOM 732 N N . PRO A 1 97 ? 13.540 -5.463 4.657 1.00 90.75 97 PRO A N 1
ATOM 733 C CA . PRO A 1 97 ? 13.117 -4.241 5.327 1.00 90.75 97 PRO A CA 1
ATOM 734 C C . PRO A 1 97 ? 14.250 -3.642 6.171 1.00 90.75 97 PRO A C 1
ATOM 736 O O . PRO A 1 97 ? 14.977 -4.352 6.865 1.00 90.75 97 PRO A O 1
ATOM 739 N N . THR A 1 98 ? 14.388 -2.316 6.148 1.00 87.94 98 THR A N 1
ATOM 740 C CA . THR A 1 98 ? 15.351 -1.602 7.006 1.00 87.94 98 THR A CA 1
ATOM 741 C C . THR A 1 98 ? 14.831 -1.420 8.434 1.00 87.94 98 THR A C 1
ATOM 743 O O . THR A 1 98 ? 15.620 -1.394 9.381 1.00 87.94 98 THR A O 1
ATOM 746 N N . ASP A 1 99 ? 13.510 -1.307 8.603 1.00 88.44 99 ASP A N 1
ATOM 747 C CA . ASP A 1 99 ? 12.848 -1.282 9.908 1.00 88.44 99 ASP A CA 1
ATOM 748 C C . ASP A 1 99 ? 12.851 -2.698 10.509 1.00 88.44 99 ASP A C 1
ATOM 750 O O . ASP A 1 99 ? 12.218 -3.619 9.995 1.00 88.44 99 ASP A O 1
ATOM 754 N N . LYS A 1 100 ? 13.574 -2.860 11.623 1.00 90.12 100 LYS A N 1
ATOM 755 C CA . LYS A 1 100 ? 13.768 -4.145 12.318 1.00 90.12 100 LYS A CA 1
ATOM 756 C C . LYS A 1 100 ? 12.484 -4.726 12.911 1.00 90.12 100 LYS A C 1
ATOM 758 O O . LYS A 1 100 ? 12.488 -5.881 13.329 1.00 90.12 100 LYS A O 1
ATOM 763 N N . ASN A 1 101 ? 11.416 -3.936 12.990 1.00 93.56 101 ASN A N 1
ATOM 764 C CA . ASN A 1 101 ? 10.130 -4.410 13.491 1.00 93.56 101 ASN A CA 1
ATOM 765 C C . ASN A 1 101 ? 9.395 -5.282 12.467 1.00 93.56 101 ASN A C 1
ATOM 767 O O . ASN A 1 101 ? 8.466 -5.991 12.842 1.00 93.56 101 ASN A O 1
ATOM 771 N N . PHE A 1 102 ? 9.807 -5.262 11.197 1.00 95.19 102 PHE A N 1
ATOM 772 C CA . PHE A 1 102 ? 9.272 -6.180 10.202 1.00 95.19 102 PHE A CA 1
ATOM 773 C C . PHE A 1 102 ? 9.734 -7.613 10.455 1.00 95.19 102 PHE A C 1
ATOM 775 O O . PHE A 1 102 ? 10.924 -7.892 10.587 1.00 95.19 102 PHE A O 1
ATOM 782 N N . GLN A 1 103 ? 8.771 -8.528 10.456 1.00 96.25 103 GLN A N 1
ATOM 783 C CA . GLN A 1 103 ? 8.979 -9.962 10.575 1.00 96.25 103 GLN A CA 1
ATOM 784 C C . GLN A 1 103 ? 8.530 -10.650 9.288 1.00 96.25 103 GLN A C 1
ATOM 786 O O . GLN A 1 103 ? 7.426 -10.407 8.790 1.00 96.25 103 GLN A O 1
ATOM 791 N N . ALA A 1 104 ? 9.391 -11.514 8.748 1.00 94.94 104 ALA A N 1
ATOM 792 C CA . ALA A 1 104 ? 9.060 -12.316 7.579 1.00 94.94 104 ALA A CA 1
ATOM 793 C C . ALA A 1 104 ? 7.870 -13.229 7.897 1.00 94.94 104 ALA A C 1
ATOM 795 O O . ALA A 1 104 ? 7.853 -13.926 8.913 1.00 94.94 104 ALA A O 1
ATOM 796 N N . THR A 1 105 ? 6.874 -13.220 7.021 1.00 94.06 105 THR A N 1
ATOM 797 C CA . THR A 1 105 ? 5.632 -13.971 7.187 1.00 94.06 105 THR A CA 1
ATOM 798 C C . THR A 1 105 ? 5.583 -15.099 6.167 1.00 94.06 105 THR A C 1
ATOM 800 O O . THR A 1 105 ? 5.793 -14.888 4.977 1.00 94.06 105 THR A O 1
ATOM 803 N N . GLN A 1 106 ? 5.327 -16.314 6.649 1.00 91.56 106 GLN A N 1
ATOM 804 C CA . GLN A 1 106 ? 5.208 -17.515 5.819 1.00 91.56 106 GLN A CA 1
ATOM 805 C C . GLN A 1 106 ? 3.759 -17.719 5.355 1.00 91.56 106 GLN A C 1
ATOM 807 O O . GLN A 1 106 ? 2.831 -17.189 5.964 1.00 91.56 106 GLN A O 1
ATOM 812 N N . GLY A 1 107 ? 3.560 -18.538 4.318 1.00 87.81 107 GLY A N 1
ATOM 813 C CA . GLY A 1 107 ? 2.226 -18.891 3.808 1.00 87.81 107 GLY A CA 1
ATOM 814 C C . GLY A 1 107 ? 1.763 -18.095 2.584 1.00 87.81 107 GLY A C 1
ATOM 815 O O . GLY A 1 107 ? 0.607 -18.225 2.190 1.00 87.81 107 GLY A O 1
ATOM 816 N N . PHE A 1 108 ? 2.664 -17.319 1.980 1.00 89.56 108 PHE A N 1
ATOM 817 C CA . PHE A 1 108 ? 2.475 -16.629 0.705 1.00 89.56 108 PHE A CA 1
ATOM 818 C C . PHE A 1 108 ? 3.534 -17.115 -0.290 1.00 89.56 108 PHE A C 1
ATOM 820 O O . PHE A 1 108 ? 4.637 -17.485 0.119 1.00 89.56 108 PHE A O 1
ATOM 827 N N . ASP A 1 109 ? 3.203 -17.118 -1.582 1.00 89.56 109 ASP A N 1
ATOM 828 C CA . ASP A 1 109 ? 4.172 -17.439 -2.642 1.00 89.56 109 ASP A CA 1
ATOM 829 C C . ASP A 1 109 ? 5.223 -16.319 -2.781 1.00 89.56 109 ASP A C 1
ATOM 831 O O . ASP A 1 109 ? 6.366 -16.542 -3.187 1.00 89.56 109 ASP A O 1
ATOM 835 N N . GLU A 1 110 ? 4.831 -15.101 -2.410 1.00 92.56 110 GLU A N 1
ATOM 836 C CA . GLU A 1 110 ? 5.653 -13.902 -2.371 1.00 92.56 110 GLU A CA 1
ATOM 837 C C . GLU A 1 110 ? 6.374 -13.710 -1.036 1.00 92.56 110 GLU A C 1
ATOM 839 O O . GLU A 1 110 ? 5.976 -14.210 0.016 1.00 92.56 110 GLU A O 1
ATOM 844 N N . LYS A 1 111 ? 7.423 -12.881 -1.062 1.00 94.31 111 LYS A N 1
ATOM 845 C CA . LYS A 1 111 ? 8.100 -12.459 0.164 1.00 94.31 111 LYS A CA 1
ATOM 846 C C . LYS A 1 111 ? 7.280 -11.374 0.837 1.00 94.31 111 LYS A C 1
ATOM 848 O O . LYS A 1 111 ? 7.193 -10.268 0.311 1.00 94.31 111 LYS A O 1
ATOM 853 N N . VAL A 1 112 ? 6.722 -11.690 1.999 1.00 96.81 112 VAL A N 1
ATOM 854 C CA . VAL A 1 112 ? 5.884 -10.786 2.790 1.00 96.81 112 VAL A CA 1
ATOM 855 C C . VAL A 1 112 ? 6.524 -10.547 4.149 1.00 96.81 112 VAL A C 1
ATOM 857 O O . VAL A 1 112 ? 7.000 -11.478 4.799 1.00 96.81 112 VAL A O 1
ATOM 860 N N . TRP A 1 113 ? 6.488 -9.300 4.605 1.00 97.69 113 TRP A N 1
ATOM 861 C CA . TRP A 1 113 ? 6.864 -8.914 5.954 1.00 97.69 113 TRP A CA 1
ATOM 862 C C . TRP A 1 113 ? 5.772 -8.058 6.583 1.00 97.69 113 TRP A C 1
ATOM 864 O O . TRP A 1 113 ? 5.209 -7.170 5.939 1.00 97.69 113 TRP A O 1
ATOM 874 N N . LEU A 1 114 ? 5.515 -8.297 7.864 1.00 96.38 114 LEU A N 1
ATOM 875 C CA . LEU A 1 114 ? 4.536 -7.564 8.660 1.00 96.38 114 LEU A CA 1
ATOM 876 C C . LEU A 1 114 ? 5.228 -6.910 9.848 1.00 96.38 114 LEU A C 1
ATOM 878 O O . LEU A 1 114 ? 6.146 -7.491 10.422 1.00 96.38 114 LEU A O 1
ATOM 882 N N . ALA A 1 115 ? 4.786 -5.716 10.218 1.00 94.62 115 ALA A N 1
ATOM 883 C CA . ALA A 1 115 ? 5.185 -5.064 11.456 1.00 94.62 115 ALA A CA 1
ATOM 884 C C . ALA A 1 115 ? 3.957 -4.510 12.184 1.00 94.62 115 ALA A C 1
ATOM 886 O O . ALA A 1 115 ? 2.896 -4.296 11.588 1.00 94.62 115 ALA A O 1
ATOM 887 N N . ASP A 1 116 ? 4.133 -4.237 13.474 1.00 88.56 116 ASP A N 1
ATOM 888 C CA . ASP A 1 116 ? 3.117 -3.581 14.291 1.00 88.56 116 ASP A CA 1
ATOM 889 C C . ASP A 1 116 ? 2.685 -2.229 13.698 1.00 88.56 116 ASP A C 1
ATOM 891 O O . ASP A 1 116 ? 3.410 -1.571 12.940 1.00 88.56 116 ASP A O 1
ATOM 895 N N . GLY A 1 117 ? 1.486 -1.784 14.080 1.00 85.88 117 GLY A N 1
ATOM 896 C CA . GLY A 1 117 ? 0.922 -0.524 13.593 1.00 85.88 117 GLY A CA 1
ATOM 897 C C . GLY A 1 117 ? 0.476 -0.587 12.131 1.00 85.88 117 GLY A C 1
ATOM 898 O O . GLY A 1 117 ? 0.569 0.419 11.428 1.00 85.88 117 GLY A O 1
ATOM 899 N N . ASN A 1 118 ? 0.002 -1.758 11.688 1.00 92.31 118 ASN A N 1
ATOM 900 C CA . ASN A 1 118 ? -0.605 -1.980 10.372 1.00 92.31 118 ASN A CA 1
ATOM 901 C C . ASN A 1 118 ? 0.343 -1.618 9.223 1.00 92.31 118 ASN A C 1
ATOM 903 O O . ASN A 1 118 ? -0.011 -0.873 8.302 1.00 92.31 118 ASN A O 1
ATOM 907 N N . LYS A 1 119 ? 1.575 -2.123 9.322 1.00 96.06 119 LYS A N 1
ATOM 908 C CA . LYS A 1 119 ? 2.609 -1.977 8.305 1.00 96.06 119 LYS A CA 1
ATOM 909 C C . LYS A 1 119 ? 2.803 -3.299 7.575 1.00 96.06 119 LYS A C 1
ATOM 911 O O . LYS A 1 119 ? 3.063 -4.334 8.187 1.00 96.06 119 LYS A O 1
ATOM 916 N N . PHE A 1 120 ? 2.739 -3.231 6.257 1.00 97.25 120 PHE A N 1
ATOM 917 C CA . PHE A 1 120 ? 2.794 -4.368 5.354 1.00 97.25 120 PHE A CA 1
ATOM 918 C C . PHE A 1 120 ? 3.874 -4.101 4.325 1.00 97.25 120 PHE A C 1
ATOM 920 O O . PHE A 1 120 ? 3.950 -3.006 3.774 1.00 97.25 120 PHE A O 1
ATOM 927 N N . ARG A 1 121 ? 4.704 -5.096 4.045 1.00 97.88 121 ARG A N 1
ATOM 928 C CA . ARG A 1 121 ? 5.689 -5.022 2.977 1.00 97.88 121 ARG A CA 1
ATOM 929 C C . ARG A 1 121 ? 5.665 -6.307 2.183 1.00 97.88 121 ARG A C 1
ATOM 931 O O . ARG A 1 121 ? 5.600 -7.390 2.755 1.00 97.88 121 ARG A O 1
ATOM 938 N N . THR A 1 122 ? 5.775 -6.187 0.873 1.00 97.44 122 THR A N 1
ATOM 939 C CA . THR A 1 122 ? 5.993 -7.333 -0.000 1.00 97.44 122 THR A CA 1
ATOM 940 C C . THR A 1 122 ? 7.048 -7.023 -1.046 1.00 97.44 122 THR A C 1
ATOM 942 O O . THR A 1 122 ? 7.301 -5.859 -1.366 1.00 97.44 122 THR A O 1
ATOM 945 N N . GLN A 1 123 ? 7.665 -8.072 -1.576 1.00 95.50 123 GLN A N 1
ATOM 946 C CA . GLN A 1 123 ? 8.488 -7.990 -2.769 1.00 95.50 123 GLN A CA 1
ATOM 947 C C . GLN A 1 123 ? 8.018 -9.015 -3.800 1.00 95.50 123 GLN A C 1
ATOM 949 O O . GLN A 1 123 ? 8.012 -10.220 -3.538 1.00 95.50 123 GLN A O 1
ATOM 954 N N . VAL A 1 124 ? 7.724 -8.523 -5.003 1.00 93.19 124 VAL A N 1
ATOM 955 C CA . VAL A 1 124 ? 7.408 -9.328 -6.184 1.00 93.19 124 VAL A CA 1
ATOM 956 C C . VAL A 1 124 ? 8.379 -8.959 -7.284 1.00 93.19 124 VAL A C 1
ATOM 958 O O . VAL A 1 124 ? 8.442 -7.813 -7.724 1.00 93.19 124 VAL A O 1
ATOM 961 N N . GLY A 1 125 ? 9.169 -9.935 -7.721 1.00 90.50 125 GLY A N 1
ATOM 962 C CA . GLY A 1 125 ? 10.207 -9.668 -8.701 1.00 90.50 125 GLY A CA 1
ATOM 963 C C . GLY A 1 125 ? 11.214 -8.626 -8.183 1.00 90.50 125 GLY A C 1
ATOM 964 O O . GLY A 1 125 ? 11.793 -8.770 -7.100 1.00 90.50 125 GLY A O 1
ATOM 965 N N . SER A 1 126 ? 11.397 -7.561 -8.964 1.00 91.88 126 SER A N 1
ATOM 966 C CA . SER A 1 126 ? 12.239 -6.408 -8.618 1.00 91.88 126 SER A CA 1
ATOM 967 C C . SER A 1 126 ? 11.485 -5.286 -7.893 1.00 91.88 126 SER A C 1
ATOM 969 O O . SER A 1 126 ? 12.104 -4.291 -7.527 1.00 91.88 126 SER A O 1
ATOM 971 N N . TRP A 1 127 ? 10.178 -5.425 -7.659 1.00 94.25 127 TRP A N 1
ATOM 972 C CA . TRP A 1 127 ? 9.352 -4.392 -7.033 1.00 94.25 127 TRP A CA 1
ATOM 973 C C . TRP A 1 127 ? 9.072 -4.692 -5.569 1.00 94.25 127 TRP A C 1
ATOM 975 O O . TRP A 1 127 ? 8.676 -5.795 -5.198 1.00 94.25 127 TRP A O 1
ATOM 985 N N . VAL A 1 128 ? 9.254 -3.671 -4.741 1.00 96.38 128 VAL A N 1
ATOM 986 C CA . VAL A 1 128 ? 8.893 -3.639 -3.329 1.00 96.38 128 VAL A CA 1
ATOM 987 C C . VAL A 1 128 ? 7.674 -2.745 -3.173 1.00 96.38 128 VAL A C 1
ATOM 989 O O . VAL A 1 128 ? 7.647 -1.631 -3.699 1.00 96.38 128 VAL A O 1
ATOM 992 N N . VAL A 1 129 ? 6.685 -3.218 -2.425 1.00 97.50 129 VAL A N 1
ATOM 993 C CA . VAL A 1 129 ? 5.520 -2.425 -2.041 1.00 97.50 129 VAL A CA 1
ATOM 994 C C . VAL A 1 129 ? 5.444 -2.384 -0.527 1.00 97.50 129 VAL A C 1
ATOM 996 O O . VAL A 1 129 ? 5.415 -3.428 0.121 1.00 97.50 129 VAL A O 1
ATOM 999 N N . GLU A 1 130 ? 5.422 -1.179 0.027 1.00 97.38 130 GLU A N 1
ATOM 1000 C CA . GLU A 1 130 ? 5.217 -0.922 1.446 1.00 97.38 130 GLU A CA 1
ATOM 1001 C C . GLU A 1 130 ? 3.914 -0.172 1.654 1.00 97.38 130 GLU A C 1
ATOM 1003 O O . GLU A 1 130 ? 3.655 0.839 1.008 1.00 97.38 130 GLU A O 1
ATOM 1008 N N . MET A 1 131 ? 3.111 -0.633 2.597 1.00 97.38 131 MET A N 1
ATOM 1009 C CA . MET A 1 131 ? 1.868 0.005 2.976 1.00 97.38 131 MET A CA 1
ATOM 1010 C C . MET A 1 131 ? 1.832 0.219 4.481 1.00 97.38 131 MET A C 1
ATOM 1012 O O . MET A 1 131 ? 2.179 -0.667 5.258 1.00 97.38 131 MET A O 1
ATOM 1016 N N . ARG A 1 132 ? 1.359 1.388 4.896 1.00 95.62 132 ARG A N 1
ATOM 1017 C CA . ARG A 1 132 ? 1.007 1.693 6.277 1.00 95.62 132 ARG A CA 1
ATOM 1018 C C . ARG A 1 132 ? -0.410 2.234 6.320 1.00 95.62 132 ARG A C 1
ATOM 1020 O O . ARG A 1 132 ? -0.723 3.181 5.602 1.00 95.62 132 ARG A O 1
ATOM 1027 N N . ILE A 1 133 ? -1.231 1.682 7.202 1.00 94.69 133 ILE A N 1
ATOM 1028 C CA . ILE A 1 133 ? -2.592 2.163 7.444 1.00 94.69 133 ILE A CA 1
ATOM 1029 C C . ILE A 1 133 ? -2.608 2.940 8.762 1.00 94.69 133 ILE A C 1
ATOM 1031 O O . ILE A 1 133 ? -2.263 2.402 9.815 1.00 94.69 133 ILE A O 1
ATOM 1035 N N . SER A 1 134 ? -3.016 4.207 8.710 1.00 92.38 134 SER A N 1
ATOM 1036 C CA . SER A 1 134 ? -3.183 5.061 9.889 1.00 92.38 134 SER A CA 1
ATOM 1037 C C . SER A 1 134 ? -4.586 4.883 10.449 1.00 92.38 134 SER A C 1
ATOM 1039 O O . SER A 1 134 ? -5.489 5.679 10.197 1.00 92.38 134 SER A O 1
ATOM 1041 N N . THR A 1 135 ? -4.768 3.811 11.219 1.00 87.88 135 THR A N 1
ATOM 1042 C CA . THR A 1 135 ? -6.045 3.459 11.857 1.00 87.88 135 THR A CA 1
ATOM 1043 C C . THR A 1 135 ? -6.659 4.605 12.656 1.00 87.88 135 THR A C 1
ATOM 1045 O O . THR A 1 135 ? -7.872 4.761 12.660 1.00 87.88 135 THR A O 1
ATOM 1048 N N . GLU A 1 136 ? -5.833 5.446 13.279 1.00 88.62 136 GLU A N 1
ATOM 1049 C CA . GLU A 1 136 ? -6.227 6.625 14.050 1.00 88.62 136 GLU A CA 1
ATOM 1050 C C . GLU A 1 136 ? -6.966 7.694 13.225 1.00 88.62 136 GLU A C 1
ATOM 1052 O O . GLU A 1 136 ? -7.874 8.350 13.746 1.00 88.62 136 GLU A O 1
ATOM 1057 N N . ASN A 1 137 ? -6.621 7.812 11.939 1.00 87.38 137 ASN A N 1
ATOM 1058 C CA . ASN A 1 137 ? -7.179 8.784 10.993 1.00 87.38 137 ASN A CA 1
ATOM 1059 C C . ASN A 1 137 ? -8.303 8.178 10.138 1.00 87.38 137 ASN A C 1
ATOM 1061 O O . ASN A 1 137 ? -8.815 8.828 9.222 1.00 87.38 137 ASN A O 1
ATOM 1065 N N . ILE A 1 138 ? -8.673 6.926 10.419 1.00 84.94 138 ILE A N 1
ATOM 1066 C CA . ILE A 1 138 ? -9.749 6.211 9.747 1.00 84.94 138 ILE A CA 1
ATOM 1067 C C . ILE A 1 138 ? -10.910 6.017 10.723 1.00 84.94 138 ILE A C 1
ATOM 1069 O O . ILE A 1 138 ? -10.771 5.389 11.779 1.00 84.94 138 ILE A O 1
ATOM 1073 N N . LYS A 1 139 ? -12.083 6.529 10.341 1.00 82.06 139 LYS A N 1
ATOM 1074 C CA . LYS A 1 139 ? -13.327 6.351 11.091 1.00 82.06 139 LYS A CA 1
ATOM 1075 C C . LYS A 1 139 ? -14.201 5.318 10.405 1.00 82.06 139 LYS A C 1
ATOM 1077 O O . LYS A 1 139 ? -14.536 5.431 9.235 1.00 82.06 139 LYS A O 1
ATOM 1082 N N . THR A 1 140 ? -14.603 4.334 11.186 1.00 78.50 140 THR A N 1
ATOM 1083 C CA . THR A 1 140 ? -15.605 3.332 10.836 1.00 78.50 140 THR A CA 1
ATOM 1084 C C . THR A 1 140 ? -16.898 3.639 11.599 1.00 78.50 140 THR A C 1
ATOM 1086 O O . THR A 1 140 ? -16.855 4.359 12.604 1.00 78.50 140 THR A O 1
ATOM 1089 N N . PRO A 1 141 ? -18.053 3.068 11.211 1.00 77.31 141 PRO A N 1
ATOM 1090 C CA . PRO A 1 141 ? -19.292 3.204 11.985 1.00 77.31 141 PRO A CA 1
ATOM 1091 C C . PRO A 1 141 ? -19.160 2.778 13.460 1.00 77.31 141 PRO A C 1
ATOM 1093 O O . PRO A 1 141 ? -19.896 3.264 14.313 1.00 77.31 141 PRO A O 1
ATOM 1096 N N . SER A 1 142 ? -18.205 1.895 13.769 1.00 76.38 142 SER A N 1
ATOM 1097 C CA . SER A 1 142 ? -17.884 1.403 15.116 1.00 76.38 142 SER A CA 1
ATOM 1098 C C . SER A 1 142 ? -16.825 2.223 15.871 1.00 76.38 142 SER A C 1
ATOM 1100 O O . SER A 1 142 ? -16.479 1.869 16.996 1.00 76.38 142 SER A O 1
ATOM 1102 N N . GLY A 1 143 ? -16.304 3.308 15.287 1.00 81.38 143 GLY A N 1
ATOM 1103 C CA . GLY A 1 143 ? -15.242 4.138 15.867 1.00 81.38 143 GLY A CA 1
ATOM 1104 C C . GLY A 1 143 ? -13.935 4.071 15.075 1.00 81.38 143 GLY A C 1
ATOM 1105 O O . GLY A 1 143 ? -13.944 3.939 13.854 1.00 81.38 143 GLY A O 1
ATOM 1106 N N . THR A 1 144 ? -12.793 4.199 15.751 1.00 81.69 144 THR A N 1
ATOM 1107 C CA . THR A 1 144 ? -11.471 4.075 15.112 1.00 81.69 144 THR A CA 1
ATOM 1108 C C . THR A 1 144 ? -11.300 2.680 14.508 1.00 81.69 144 THR A C 1
ATOM 1110 O O . THR A 1 144 ? -11.694 1.694 15.133 1.00 81.69 144 THR A O 1
ATOM 1113 N N . LEU A 1 145 ? -10.716 2.589 13.310 1.00 82.62 145 LEU A N 1
ATOM 1114 C CA . LEU A 1 145 ? -10.454 1.296 12.677 1.00 82.62 145 LEU A CA 1
ATOM 1115 C C . LEU A 1 145 ? -9.583 0.414 13.585 1.00 82.62 145 LEU A C 1
ATOM 1117 O O . LEU A 1 145 ? -8.533 0.835 14.066 1.00 82.62 145 LEU A O 1
ATOM 1121 N N . SER A 1 146 ? -10.000 -0.833 13.776 1.00 84.38 146 SER A N 1
ATOM 1122 C CA . SER A 1 146 ? -9.179 -1.891 14.357 1.00 84.38 146 SER A CA 1
ATOM 1123 C C . SER A 1 146 ? -9.147 -3.036 13.358 1.00 84.38 146 SER A C 1
ATOM 1125 O O . SER A 1 146 ? -10.199 -3.558 12.994 1.00 84.38 146 SER A O 1
ATOM 1127 N N . MET A 1 147 ? -7.958 -3.371 12.857 1.00 86.88 147 MET A N 1
ATOM 1128 C CA . MET A 1 147 ? -7.828 -4.375 11.806 1.00 86.88 147 MET A CA 1
ATOM 1129 C C . MET A 1 147 ? -8.106 -5.770 12.357 1.00 86.88 147 MET A C 1
ATOM 1131 O O . MET A 1 147 ? -7.433 -6.248 13.269 1.00 86.88 147 MET A O 1
ATOM 1135 N N . THR A 1 148 ? -9.088 -6.441 11.766 1.00 90.00 148 THR A N 1
ATOM 1136 C CA . THR A 1 148 ? -9.325 -7.867 12.003 1.00 90.00 148 THR A CA 1
ATOM 1137 C C . THR A 1 148 ? -8.262 -8.723 11.302 1.00 90.00 148 THR A C 1
ATOM 1139 O O . THR A 1 148 ? -7.527 -8.249 10.430 1.00 90.00 148 THR A O 1
ATOM 1142 N N . ASN A 1 149 ? -8.200 -10.018 11.629 1.00 90.44 149 ASN A N 1
ATOM 1143 C CA . ASN A 1 149 ? -7.348 -10.968 10.900 1.00 90.44 149 ASN A CA 1
ATOM 1144 C C . ASN A 1 149 ? -7.701 -11.033 9.404 1.00 90.44 149 ASN A C 1
ATOM 1146 O O . ASN A 1 149 ? -6.816 -11.192 8.567 1.00 90.44 149 ASN A O 1
ATOM 1150 N N . GLU A 1 150 ? -8.984 -10.890 9.065 1.00 90.94 150 GLU A N 1
ATOM 1151 C CA . GLU A 1 150 ? -9.454 -10.869 7.679 1.00 90.94 150 GLU A CA 1
ATOM 1152 C C . GLU A 1 150 ? -8.962 -9.618 6.946 1.00 90.94 150 GLU A C 1
ATOM 1154 O O . GLU A 1 150 ? -8.329 -9.735 5.903 1.00 90.94 150 GLU A O 1
ATOM 1159 N N . GLN A 1 151 ? -9.126 -8.436 7.543 1.00 91.25 151 GLN A N 1
ATOM 1160 C CA . GLN A 1 151 ? -8.629 -7.176 6.976 1.00 91.25 151 GLN A CA 1
ATOM 1161 C C . GLN A 1 151 ? -7.102 -7.135 6.880 1.00 91.25 151 GLN A C 1
ATOM 1163 O O . GLN A 1 151 ? -6.544 -6.574 5.941 1.00 91.25 151 GLN A O 1
ATOM 1168 N N . THR A 1 152 ? -6.409 -7.759 7.832 1.00 92.75 152 THR A N 1
ATOM 1169 C CA . THR A 1 152 ? -4.953 -7.949 7.784 1.00 92.75 152 THR A CA 1
ATOM 1170 C C . THR A 1 152 ? -4.562 -8.786 6.571 1.00 92.75 152 THR A C 1
ATOM 1172 O O . THR A 1 152 ? -3.637 -8.427 5.847 1.00 92.75 152 THR A O 1
ATOM 1175 N N . ARG A 1 153 ? -5.291 -9.874 6.302 1.00 92.69 153 ARG A N 1
ATOM 1176 C CA . ARG A 1 153 ? -5.065 -10.700 5.114 1.00 92.69 153 ARG A CA 1
ATOM 1177 C C . ARG A 1 153 ? -5.374 -9.940 3.825 1.00 92.69 153 ARG A C 1
ATOM 1179 O O . AR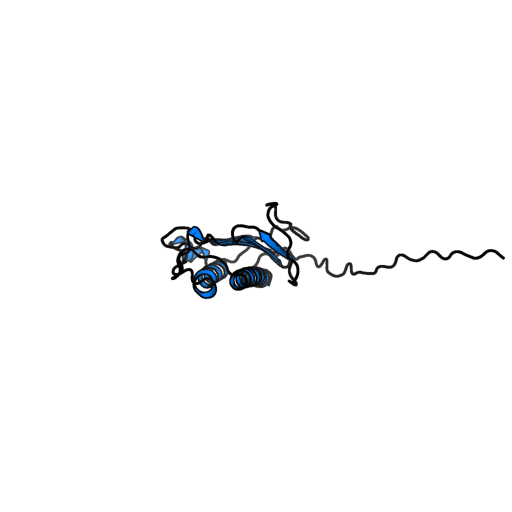G A 1 153 ? -4.547 -9.958 2.925 1.00 92.69 153 ARG A O 1
ATOM 1186 N N . GLN A 1 154 ? -6.490 -9.215 3.769 1.00 94.69 154 GLN A N 1
ATOM 1187 C CA . GLN A 1 154 ? -6.842 -8.370 2.623 1.00 94.69 154 GLN A CA 1
ATOM 1188 C C . GLN A 1 154 ? -5.774 -7.303 2.351 1.00 94.69 154 GLN A C 1
ATOM 1190 O O . GLN A 1 154 ? -5.433 -7.060 1.200 1.00 94.69 154 GLN A O 1
ATOM 1195 N N . ALA A 1 155 ? -5.192 -6.709 3.396 1.00 95.75 155 ALA A N 1
ATOM 1196 C CA . ALA A 1 155 ? -4.084 -5.767 3.267 1.00 95.75 155 ALA A 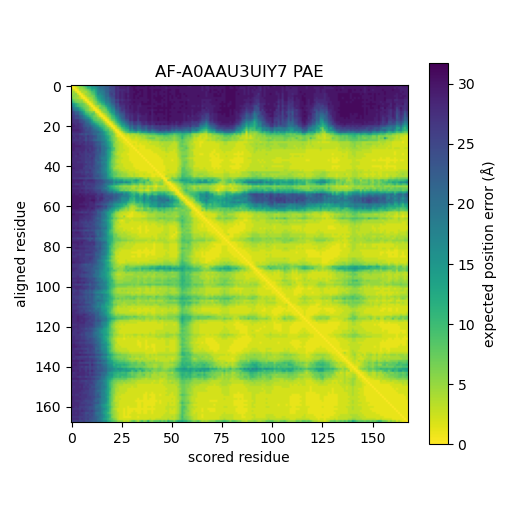CA 1
ATOM 1197 C C . ALA A 1 155 ? -2.821 -6.412 2.675 1.00 95.75 155 ALA A C 1
ATOM 1199 O O . ALA A 1 155 ? -2.143 -5.789 1.856 1.00 95.75 155 ALA A O 1
ATOM 1200 N N . VAL A 1 156 ? -2.513 -7.658 3.050 1.00 96.44 156 VAL A N 1
ATOM 1201 C CA . VAL A 1 156 ? -1.409 -8.421 2.447 1.00 96.44 156 VAL A CA 1
ATOM 1202 C C . VAL A 1 156 ? -1.695 -8.742 0.982 1.00 96.44 156 VAL A C 1
ATOM 1204 O O . VAL A 1 156 ? -0.856 -8.478 0.120 1.00 96.44 156 VAL A O 1
ATOM 1207 N N . ASP A 1 157 ? -2.886 -9.262 0.693 1.00 96.38 157 ASP A N 1
ATOM 1208 C CA . ASP A 1 157 ? -3.307 -9.601 -0.666 1.00 96.38 157 ASP A CA 1
ATOM 1209 C C . ASP A 1 157 ? -3.294 -8.355 -1.568 1.00 96.38 157 ASP A C 1
ATOM 1211 O O . ASP A 1 157 ? -2.840 -8.418 -2.711 1.00 96.38 157 ASP A O 1
ATOM 1215 N N . PHE A 1 158 ? -3.693 -7.199 -1.029 1.00 97.62 158 PHE A N 1
ATOM 1216 C CA . PHE A 1 158 ? -3.628 -5.912 -1.711 1.00 97.62 158 PHE A CA 1
ATOM 1217 C C . PHE A 1 158 ? -2.190 -5.524 -2.086 1.00 97.62 158 PHE A C 1
ATOM 1219 O O . PHE A 1 158 ? -1.925 -5.252 -3.260 1.00 97.62 158 PHE A O 1
ATOM 1226 N N . VAL A 1 159 ? -1.236 -5.527 -1.141 1.00 97.50 159 VAL A N 1
ATOM 1227 C CA . VAL A 1 159 ? 0.152 -5.138 -1.468 1.00 97.50 159 VAL A CA 1
ATOM 1228 C C . VAL A 1 159 ? 0.809 -6.114 -2.442 1.00 97.50 159 VAL A C 1
ATOM 1230 O O . VAL A 1 159 ? 1.566 -5.678 -3.310 1.00 97.50 159 VAL A O 1
ATOM 1233 N N . ILE A 1 160 ? 0.495 -7.414 -2.350 1.00 97.31 160 ILE A N 1
ATOM 1234 C CA . ILE A 1 160 ? 0.939 -8.426 -3.323 1.00 97.31 160 ILE A CA 1
ATOM 1235 C C . ILE A 1 160 ? 0.354 -8.123 -4.704 1.00 97.31 160 ILE A C 1
ATOM 1237 O O . ILE A 1 160 ? 1.088 -8.134 -5.694 1.00 97.31 160 ILE A O 1
ATOM 1241 N N . GLY A 1 161 ? -0.945 -7.826 -4.774 1.00 97.06 161 GLY A N 1
ATOM 1242 C CA . GLY A 1 161 ? -1.638 -7.471 -6.009 1.00 97.06 161 GLY A CA 1
ATOM 1243 C C . GLY A 1 161 ? -0.996 -6.275 -6.705 1.00 97.06 161 GLY A C 1
ATOM 1244 O O . GLY A 1 161 ? -0.612 -6.384 -7.868 1.00 97.06 161 GLY A O 1
ATOM 1245 N N . VAL A 1 162 ? -0.777 -5.177 -5.974 1.00 96.94 162 VAL A N 1
ATOM 1246 C CA . VAL A 1 162 ? -0.102 -3.979 -6.504 1.00 96.94 162 VAL A CA 1
ATOM 1247 C C . VAL A 1 162 ? 1.301 -4.317 -7.012 1.00 96.94 162 VAL A C 1
ATOM 1249 O O . VAL A 1 162 ? 1.679 -3.908 -8.108 1.00 96.94 162 VAL A O 1
ATOM 1252 N N . ALA A 1 163 ? 2.080 -5.084 -6.247 1.00 95.62 163 ALA A N 1
ATOM 1253 C CA . ALA A 1 163 ? 3.440 -5.447 -6.635 1.00 95.62 163 ALA A CA 1
ATOM 1254 C C . ALA A 1 163 ? 3.471 -6.287 -7.925 1.00 95.62 163 ALA A C 1
ATOM 1256 O O . ALA A 1 163 ? 4.302 -6.037 -8.798 1.00 95.62 163 ALA A O 1
ATOM 1257 N N . ARG A 1 164 ? 2.540 -7.241 -8.074 1.00 95.31 164 ARG A N 1
ATOM 1258 C CA . ARG A 1 164 ? 2.372 -8.048 -9.295 1.00 95.31 164 ARG A CA 1
ATOM 1259 C C . ARG A 1 164 ? 1.986 -7.180 -10.495 1.00 95.31 164 ARG A C 1
ATOM 1261 O O . ARG A 1 164 ? 2.622 -7.284 -11.537 1.00 95.31 164 ARG A O 1
ATOM 1268 N N . GLU A 1 165 ? 0.998 -6.297 -10.345 1.00 94.69 165 GLU A N 1
ATOM 1269 C CA . GLU A 1 165 ? 0.546 -5.412 -11.429 1.00 94.69 165 GLU A CA 1
ATOM 1270 C C . GLU A 1 165 ? 1.652 -4.471 -11.925 1.00 94.69 165 GLU A C 1
ATOM 1272 O O . GLU A 1 165 ? 1.774 -4.225 -13.125 1.00 94.69 165 GLU A O 1
ATOM 1277 N N . VAL A 1 166 ? 2.471 -3.949 -11.009 1.00 92.94 166 VAL A N 1
ATOM 1278 C CA . VAL A 1 166 ? 3.575 -3.046 -11.355 1.00 92.94 166 VAL A CA 1
ATOM 1279 C C . VAL A 1 166 ? 4.750 -3.810 -11.972 1.00 92.94 166 VAL A C 1
ATOM 1281 O O . VAL A 1 166 ? 5.397 -3.286 -12.881 1.00 92.94 166 VAL A O 1
ATOM 1284 N N . GLN A 1 167 ? 5.015 -5.040 -11.522 1.00 91.00 167 GLN A N 1
ATOM 1285 C CA . GLN A 1 167 ? 6.049 -5.906 -12.093 1.00 91.00 167 GLN A CA 1
ATOM 1286 C C . GLN A 1 167 ? 5.754 -6.304 -13.549 1.00 91.00 167 GLN A C 1
ATOM 1288 O O . GLN A 1 167 ? 6.710 -6.390 -14.325 1.00 91.00 167 GLN A O 1
ATOM 1293 N N . GLY A 1 168 ? 4.477 -6.470 -13.914 1.00 86.50 168 GLY A N 1
ATOM 1294 C CA . GLY A 1 168 ? 4.040 -6.841 -15.265 1.00 86.50 168 GLY A CA 1
ATOM 1295 C C . GLY A 1 168 ? 4.006 -8.344 -15.486 1.00 86.50 168 GLY A C 1
ATOM 1296 O O . GLY A 1 168 ? 5.099 -8.951 -15.560 1.00 86.50 168 GLY A O 1
#

Solvent-accessible surface area (backbone atoms only — not comparable to full-atom values): 9540 Å² total; pe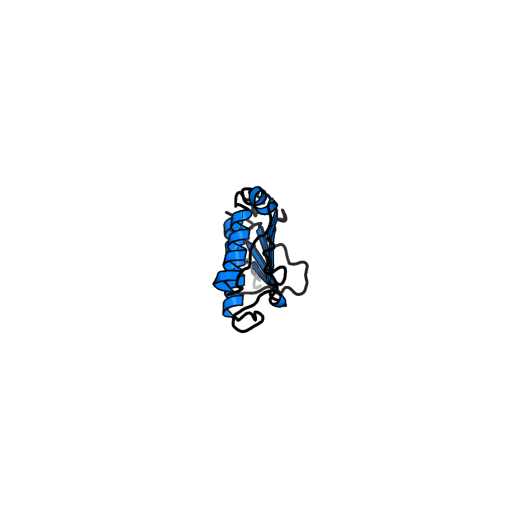r-residue (Å²): 136,85,84,81,81,77,82,81,76,89,76,77,86,78,63,95,70,75,82,56,77,38,68,74,63,62,24,77,41,39,41,35,54,56,37,47,54,50,25,48,42,39,34,64,76,64,42,26,63,65,40,38,79,84,60,82,68,51,67,76,50,25,79,35,50,29,52,46,57,51,75,33,65,29,25,30,98,72,35,60,30,30,42,39,38,41,35,45,81,72,50,80,67,87,80,78,76,85,60,81,67,50,41,82,49,83,94,57,99,52,53,34,30,43,29,82,77,56,28,40,35,30,42,33,78,36,24,36,22,40,36,36,48,33,37,88,28,21,52,31,101,91,38,64,51,72,83,46,75,65,50,50,47,52,52,50,54,46,38,48,49,53,19,46,61,44,60,105

Nearest PDB structures (foldseek):
  7a5o-assembly1_B  TM=3.093E-01  e=5.516E-01  Homo sapiens
  7pov-assembly1_A  TM=2.544E-01  e=2.141E-01  Homo sapiens
  7a5o-assembly1_G  TM=3.093E-01  e=8.054E-01  Homo sapiens
  7a5o-assembly1_E  TM=3.093E-01  e=8.054E-01  Homo sapiens
  7pp6-assembly1_D  TM=2.740E-01  e=5.875E-01  Homo sapiens

Sequence (168 aa):
MPLLMMPVSCGNPFRDSLATDLDTKPSQYQQGKVCRQFADFLNTDLSAGGADYRGTEAQTFFDKPIEWTTTCLPSTTDGIAGTLQVINPRSKGTVEPTDKNFQATQGFDEKVWLADGNKFRTQVGSWVVEMRISTENIKTPSGTLSMTNEQTRQAVDFVIGVAREVQG